Protein AF-A0A453NKQ7-F1 (afdb_monomer)

Radius of gyration: 21.87 Å; Cα contacts (8 Å, |Δi|>4): 26; chains: 1; bounding box: 57×22×68 Å

Organism: Aegilops tauschii subsp. strangulata (NCBI:txid200361)

Mean predicted aligned error: 13.07 Å

Sequence (95 aa):
METHNEPKKSQADAWELANKLNENAQHIHMILSGEADEDGGHHNAPAYAISPDAMETTRQKADELIKSLGGLVSYLNQFTDLIKENGIEDVVGVN

Secondary structure (DSSP, 8-state):
---SSHHHHHHHHHHHHHHHHHHHHHHHHHHHH--S----S-TTS-TT---HHHHHHHHHHHHHHHHHHHHHHHHHHHHHHHHHHH---------

Structure (mmCIF, N/CA/C/O backbone):
data_AF-A0A453NKQ7-F1
#
_entry.id   AF-A0A453NKQ7-F1
#
loop_
_atom_site.group_PDB
_atom_site.id
_atom_site.type_symbol
_atom_site.label_atom_id
_atom_site.label_alt_id
_atom_site.label_comp_id
_atom_site.label_asym_id
_atom_site.label_entity_id
_atom_site.label_seq_id
_atom_site.pdbx_PDB_ins_code
_atom_site.Cartn_x
_atom_site.Cartn_y
_atom_site.Cartn_z
_atom_site.occupancy
_atom_site.B_iso_or_equiv
_atom_site.auth_seq_id
_atom_site.auth_comp_id
_atom_site.auth_asym_id
_atom_site.auth_atom_id
_atom_site.pdbx_PDB_model_num
ATOM 1 N N . MET A 1 1 ? -13.348 -0.380 39.529 1.00 43.12 1 MET A N 1
ATOM 2 C CA . MET A 1 1 ? -12.333 0.463 38.861 1.00 43.12 1 MET A CA 1
ATOM 3 C C . MET A 1 1 ? -12.157 -0.079 37.453 1.00 43.12 1 MET A C 1
ATOM 5 O O . MET A 1 1 ? -12.385 -1.266 37.291 1.00 43.12 1 MET A O 1
ATOM 9 N N . GLU A 1 2 ? -11.751 0.780 36.511 1.00 47.44 2 GLU A N 1
ATOM 10 C CA . GLU A 1 2 ? -11.342 0.467 35.122 1.00 47.44 2 GLU A CA 1
ATOM 11 C C . GLU A 1 2 ? -12.430 0.513 34.030 1.00 47.44 2 GLU A C 1
ATOM 13 O O . GLU A 1 2 ? -12.845 -0.508 33.506 1.00 47.44 2 GLU A O 1
ATOM 18 N N . THR A 1 3 ? -12.835 1.721 33.617 1.00 43.91 3 THR A N 1
ATOM 19 C CA . THR A 1 3 ? -13.474 1.966 32.298 1.00 43.91 3 THR A CA 1
ATOM 20 C C . THR A 1 3 ? -12.928 3.217 31.585 1.00 43.91 3 THR A C 1
ATOM 22 O O . THR A 1 3 ? -13.490 3.685 30.604 1.00 43.91 3 THR A O 1
ATOM 25 N N . HIS A 1 4 ? -11.805 3.782 32.047 1.00 46.59 4 HIS A N 1
ATOM 26 C CA . HIS A 1 4 ? -11.267 5.053 31.526 1.00 46.59 4 HIS A CA 1
ATOM 27 C C . HIS A 1 4 ? -10.077 4.920 30.556 1.00 46.59 4 HIS A C 1
ATOM 29 O O . HIS A 1 4 ? -9.542 5.941 30.118 1.00 46.59 4 HIS A O 1
ATOM 35 N N . ASN A 1 5 ? -9.652 3.697 30.217 1.00 53.16 5 ASN A N 1
ATOM 36 C CA . ASN A 1 5 ? -8.436 3.463 29.425 1.00 53.16 5 ASN A CA 1
ATOM 37 C C . ASN A 1 5 ? -8.687 3.120 27.945 1.00 53.16 5 ASN A C 1
ATOM 39 O O . ASN A 1 5 ? -7.777 3.297 27.139 1.00 53.16 5 ASN A O 1
ATOM 43 N N . GLU A 1 6 ? -9.890 2.684 27.566 1.00 54.28 6 GLU A N 1
ATOM 44 C CA . GLU A 1 6 ? -10.219 2.314 26.175 1.00 54.28 6 GLU A CA 1
ATOM 45 C C . GLU A 1 6 ? -10.180 3.501 25.188 1.00 54.28 6 GLU A C 1
ATOM 47 O O . GLU A 1 6 ? -9.529 3.370 24.149 1.00 54.28 6 GLU A O 1
ATOM 52 N N . PRO A 1 7 ? -10.722 4.698 25.509 1.00 57.00 7 PRO A N 1
ATOM 53 C CA . PRO A 1 7 ? -10.732 5.820 24.560 1.00 57.00 7 PRO A CA 1
ATOM 54 C C . PRO A 1 7 ? -9.327 6.357 24.251 1.00 57.00 7 PRO A C 1
ATOM 56 O O . PRO A 1 7 ? -9.041 6.799 23.142 1.00 57.00 7 PRO A O 1
ATOM 59 N N . LYS A 1 8 ? -8.423 6.306 25.240 1.00 59.59 8 LYS A N 1
ATOM 60 C CA . LYS A 1 8 ? -7.036 6.780 25.102 1.00 59.59 8 LYS A CA 1
ATOM 61 C C . LYS A 1 8 ? -6.179 5.836 24.263 1.00 59.59 8 LYS A C 1
ATOM 63 O O . LYS A 1 8 ? -5.277 6.299 23.572 1.00 59.59 8 LYS A O 1
ATOM 68 N N . LYS A 1 9 ? -6.455 4.530 24.331 1.00 63.69 9 LYS A N 1
ATOM 69 C CA . LYS A 1 9 ? -5.773 3.519 23.519 1.00 63.69 9 LYS A CA 1
ATOM 70 C C . LYS A 1 9 ? -6.201 3.624 22.052 1.00 63.69 9 LYS A C 1
ATOM 72 O O . LYS A 1 9 ? -5.347 3.757 21.190 1.00 63.69 9 LYS A O 1
ATOM 77 N N . SER A 1 10 ? -7.507 3.730 21.810 1.00 70.31 10 SER A N 1
ATOM 78 C CA . SER A 1 10 ? -8.081 3.949 20.477 1.00 70.31 10 SER A CA 1
ATOM 79 C C . SER A 1 10 ? -7.535 5.205 19.776 1.00 70.31 10 SER A C 1
ATOM 81 O O . SER A 1 10 ? -7.176 5.169 18.599 1.00 70.31 10 SER A O 1
ATOM 83 N N . GLN A 1 11 ? -7.369 6.310 20.513 1.00 74.50 11 GLN A N 1
ATOM 84 C CA . GLN A 1 11 ? -6.755 7.528 19.977 1.00 74.50 11 GLN A CA 1
ATOM 85 C C . GLN A 1 11 ? -5.272 7.343 19.609 1.00 74.50 11 GLN A C 1
ATOM 87 O O . GLN A 1 11 ? -4.820 7.888 18.601 1.00 74.50 11 GLN A O 1
ATOM 92 N N . ALA A 1 12 ? -4.511 6.598 20.416 1.00 81.81 12 ALA A N 1
ATOM 93 C CA . ALA A 1 12 ? -3.109 6.300 20.132 1.00 81.81 12 ALA A CA 1
ATOM 94 C C . ALA A 1 12 ? -2.970 5.413 18.883 1.00 81.81 12 ALA A C 1
ATOM 96 O O . ALA A 1 12 ? -2.150 5.715 18.016 1.00 81.81 12 ALA A O 1
ATOM 97 N N . ASP A 1 13 ? -3.832 4.402 18.753 1.00 82.00 13 ASP A N 1
ATOM 98 C CA . ASP A 1 13 ? -3.878 3.498 17.601 1.00 82.00 13 ASP A CA 1
ATOM 99 C C . ASP A 1 13 ? -4.252 4.261 16.311 1.00 82.00 13 ASP A C 1
ATOM 101 O O . ASP A 1 13 ? -3.621 4.084 15.266 1.00 82.00 13 ASP A O 1
ATOM 105 N N . ALA A 1 14 ? -5.212 5.194 16.388 1.00 83.44 14 ALA A N 1
ATOM 106 C CA . ALA A 1 14 ? -5.578 6.070 15.270 1.00 83.44 14 ALA A CA 1
ATOM 107 C C . ALA A 1 14 ? -4.421 6.985 14.835 1.00 83.44 14 ALA A C 1
ATOM 109 O O . ALA A 1 14 ? -4.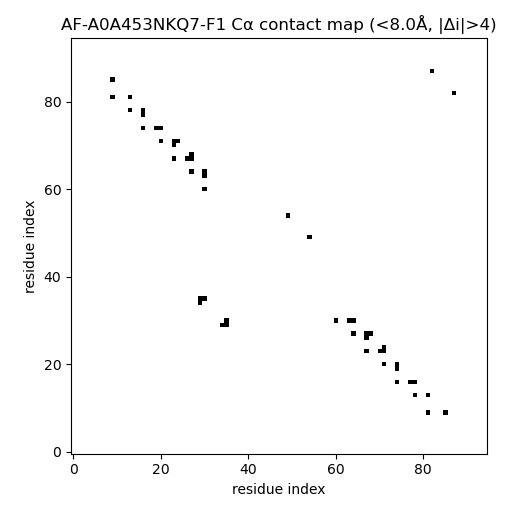190 7.180 13.639 1.00 83.44 14 ALA A O 1
ATOM 110 N N . TRP A 1 15 ? -3.690 7.550 15.800 1.00 84.94 15 TRP A N 1
ATOM 111 C CA . TRP A 1 15 ? -2.557 8.433 15.529 1.00 84.94 15 TRP A CA 1
ATOM 112 C C . TRP A 1 15 ? -1.379 7.678 14.899 1.00 84.94 15 TRP A C 1
ATOM 114 O O . TRP A 1 15 ? -0.794 8.147 13.923 1.00 84.94 15 TRP A O 1
ATOM 124 N N . GLU A 1 16 ? -1.069 6.480 15.398 1.00 89.62 16 GLU A N 1
ATOM 125 C CA . GLU A 1 16 ? -0.047 5.613 14.806 1.00 89.62 16 GLU A CA 1
ATOM 126 C C . GLU A 1 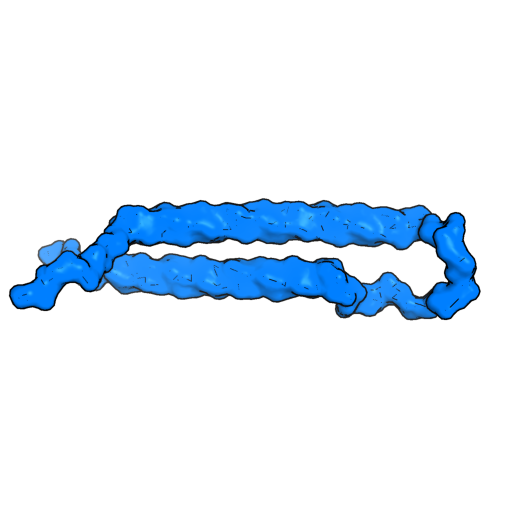16 ? -0.401 5.236 13.362 1.00 89.62 16 GLU A C 1
ATOM 128 O O . GLU A 1 16 ? 0.452 5.274 12.470 1.00 89.62 16 GLU A O 1
ATOM 133 N N . LEU A 1 17 ? -1.670 4.917 13.107 1.00 89.56 17 LEU A N 1
ATOM 134 C CA . LEU A 1 17 ? -2.126 4.546 11.776 1.00 89.56 17 LEU A CA 1
ATOM 135 C C . LEU A 1 17 ? -2.084 5.718 10.789 1.00 89.56 17 LEU A C 1
ATOM 137 O O . LEU A 1 17 ? -1.688 5.534 9.638 1.00 89.56 17 LEU A O 1
ATOM 141 N N . ALA A 1 18 ? -2.423 6.929 11.238 1.00 87.00 18 ALA A N 1
ATOM 142 C CA . ALA A 1 18 ? -2.286 8.140 10.434 1.00 87.00 18 ALA A CA 1
ATOM 143 C C . ALA A 1 18 ? -0.823 8.391 10.026 1.00 87.00 18 ALA A C 1
ATOM 145 O O . ALA A 1 18 ? -0.557 8.712 8.865 1.00 87.00 18 ALA A O 1
ATOM 146 N N . ASN A 1 19 ? 0.128 8.176 10.942 1.00 90.75 19 ASN A N 1
ATOM 147 C CA . ASN A 1 19 ? 1.555 8.286 10.634 1.00 90.75 19 ASN A CA 1
ATOM 148 C C . ASN A 1 19 ? 1.989 7.242 9.598 1.00 90.75 19 ASN A C 1
ATOM 150 O O . ASN A 1 19 ? 2.598 7.602 8.594 1.00 90.75 19 ASN A O 1
ATOM 154 N N . LYS A 1 20 ? 1.595 5.974 9.776 1.00 91.19 20 LYS A N 1
ATOM 155 C CA . LYS A 1 20 ? 1.884 4.884 8.826 1.00 91.19 20 LYS A CA 1
ATOM 156 C C . LYS A 1 20 ? 1.327 5.152 7.426 1.00 91.19 20 LYS A C 1
ATOM 158 O O . LYS A 1 20 ? 1.993 4.866 6.432 1.00 91.19 20 LYS A O 1
ATOM 163 N N . LEU A 1 21 ? 0.121 5.715 7.331 1.00 91.44 21 LEU A N 1
ATOM 164 C CA . LEU A 1 21 ? -0.483 6.124 6.059 1.00 91.44 21 LEU A CA 1
ATOM 165 C C . LEU A 1 21 ? 0.303 7.265 5.400 1.00 91.44 21 LEU A C 1
ATOM 167 O O . LEU A 1 21 ? 0.554 7.216 4.196 1.00 91.44 21 LEU A O 1
ATOM 171 N N . ASN A 1 22 ? 0.726 8.264 6.178 1.00 90.31 22 ASN A N 1
ATOM 172 C CA . ASN A 1 22 ? 1.530 9.376 5.675 1.00 90.31 22 ASN A CA 1
ATOM 173 C C . ASN A 1 22 ? 2.914 8.916 5.185 1.00 90.31 22 ASN A C 1
ATOM 175 O O . ASN A 1 22 ? 3.320 9.265 4.079 1.00 90.31 22 ASN A O 1
ATOM 179 N N . GLU A 1 23 ? 3.612 8.090 5.966 1.00 93.06 23 GLU A N 1
ATOM 180 C CA . GLU A 1 23 ? 4.897 7.492 5.582 1.00 93.06 23 GLU A CA 1
ATOM 181 C C . GLU A 1 23 ? 4.765 6.659 4.302 1.00 93.06 23 GLU A C 1
ATOM 183 O O . GLU A 1 23 ? 5.585 6.762 3.390 1.00 93.06 23 GLU A O 1
ATOM 188 N N . ASN A 1 24 ? 3.695 5.867 4.193 1.00 93.19 24 ASN A N 1
ATOM 189 C CA . ASN A 1 24 ? 3.427 5.074 3.001 1.00 93.19 24 ASN A CA 1
ATOM 190 C C . ASN A 1 24 ? 3.176 5.948 1.760 1.00 93.19 24 ASN A C 1
ATOM 192 O O . ASN A 1 24 ? 3.727 5.668 0.696 1.00 93.19 24 ASN A O 1
ATOM 196 N N . ALA A 1 25 ? 2.411 7.034 1.899 1.00 90.00 25 ALA A N 1
ATOM 197 C CA . ALA A 1 25 ? 2.169 7.981 0.814 1.00 90.00 25 ALA A CA 1
ATOM 198 C C . ALA A 1 25 ? 3.463 8.673 0.353 1.00 90.00 25 ALA A C 1
ATOM 200 O O . ALA A 1 25 ? 3.705 8.791 -0.849 1.00 90.00 25 ALA A O 1
ATOM 201 N N . GLN A 1 26 ? 4.322 9.077 1.295 1.00 90.31 26 GLN A N 1
ATOM 202 C CA . GLN A 1 26 ? 5.638 9.647 0.992 1.00 90.31 26 GLN A CA 1
ATOM 203 C C . GLN A 1 26 ? 6.538 8.639 0.268 1.00 90.31 26 GLN A C 1
ATOM 205 O O . GLN A 1 26 ? 7.191 8.992 -0.713 1.00 90.31 26 GLN A O 1
ATOM 210 N N . HIS A 1 27 ? 6.528 7.375 0.694 1.00 88.69 27 HIS A N 1
ATOM 211 C CA . HIS A 1 27 ? 7.299 6.316 0.050 1.00 88.69 27 HIS A CA 1
ATOM 212 C C . HIS A 1 27 ? 6.823 6.047 -1.388 1.00 88.69 27 HIS A C 1
ATOM 214 O O . HIS A 1 27 ? 7.642 5.982 -2.301 1.00 88.69 27 HIS A O 1
ATOM 220 N N . ILE A 1 28 ? 5.506 5.972 -1.622 1.00 89.69 28 ILE A N 1
ATOM 221 C CA . ILE A 1 28 ? 4.934 5.852 -2.975 1.00 89.69 28 ILE A CA 1
ATOM 222 C C . ILE A 1 28 ? 5.341 7.048 -3.840 1.00 89.69 28 ILE A C 1
ATOM 224 O O . ILE A 1 28 ? 5.762 6.860 -4.980 1.00 89.69 28 ILE A O 1
ATOM 228 N N . HIS A 1 29 ? 5.243 8.267 -3.304 1.00 87.69 29 HIS A N 1
ATOM 229 C CA . HIS A 1 29 ? 5.647 9.472 -4.021 1.00 87.69 29 HIS A CA 1
ATOM 230 C C . HIS A 1 29 ? 7.122 9.416 -4.431 1.00 87.69 29 HIS A C 1
ATOM 232 O O . HIS A 1 29 ? 7.428 9.700 -5.581 1.00 87.69 29 HIS A O 1
ATOM 238 N N . MET A 1 30 ? 8.015 8.998 -3.531 1.00 88.25 30 MET A N 1
ATOM 239 C CA . MET A 1 30 ? 9.448 8.858 -3.810 1.00 88.25 30 MET A CA 1
ATOM 240 C C . MET A 1 30 ? 9.739 7.828 -4.914 1.00 88.25 30 MET A C 1
ATOM 242 O O . MET A 1 30 ? 10.549 8.085 -5.801 1.00 88.25 30 MET A O 1
ATOM 246 N N . ILE A 1 31 ? 9.055 6.677 -4.900 1.00 84.44 31 ILE A N 1
ATOM 247 C CA . ILE A 1 31 ? 9.210 5.655 -5.950 1.00 84.44 31 ILE A CA 1
ATOM 248 C C . ILE A 1 31 ? 8.761 6.209 -7.314 1.00 84.44 31 ILE A C 1
ATOM 250 O O . ILE A 1 31 ? 9.415 5.965 -8.329 1.00 84.44 31 ILE A O 1
ATOM 254 N N . LEU A 1 32 ? 7.656 6.965 -7.340 1.00 81.50 32 LEU A N 1
ATOM 255 C CA . LEU A 1 32 ? 7.068 7.522 -8.562 1.00 81.50 32 LEU A CA 1
ATOM 256 C C . LEU A 1 32 ? 7.801 8.759 -9.097 1.00 81.50 32 LEU A C 1
ATOM 258 O O . LEU A 1 32 ? 7.851 8.936 -10.313 1.00 81.50 32 LEU A O 1
ATOM 262 N N . SER A 1 33 ? 8.349 9.616 -8.229 1.00 80.06 33 SER A N 1
ATOM 263 C CA . SER A 1 33 ? 9.066 10.831 -8.641 1.00 80.06 33 SER A CA 1
ATOM 264 C C . SER A 1 33 ? 10.413 10.519 -9.286 1.00 80.06 33 SER A C 1
ATOM 266 O O . SER A 1 33 ? 10.972 11.364 -9.978 1.00 80.06 33 SER A O 1
ATOM 268 N N . GLY A 1 34 ? 10.928 9.300 -9.103 1.00 66.81 34 GLY A N 1
ATOM 269 C CA . GLY A 1 34 ? 12.194 8.881 -9.692 1.00 66.81 34 GLY A CA 1
ATOM 270 C C . GLY A 1 34 ? 13.413 9.612 -9.120 1.00 66.81 34 GLY A C 1
ATOM 271 O O . GLY A 1 34 ? 14.505 9.382 -9.620 1.00 66.81 34 GLY A O 1
ATOM 272 N N . GLU A 1 35 ? 13.250 10.423 -8.067 1.00 55.72 35 GLU A N 1
ATOM 273 C CA . GLU A 1 35 ? 14.286 11.263 -7.432 1.00 55.72 35 GLU A CA 1
ATOM 274 C C . GLU A 1 35 ? 15.264 10.484 -6.530 1.00 55.72 35 GLU A C 1
ATOM 276 O O . GLU A 1 35 ? 15.921 11.051 -5.660 1.00 55.72 35 GLU A O 1
ATOM 281 N N . ALA A 1 36 ? 15.407 9.178 -6.742 1.00 52.19 36 ALA A N 1
ATOM 282 C CA . ALA A 1 36 ? 16.652 8.514 -6.390 1.00 52.19 36 ALA A CA 1
ATOM 283 C C . ALA A 1 36 ? 17.588 8.716 -7.586 1.00 52.19 36 ALA A C 1
ATOM 285 O O . ALA A 1 36 ? 17.451 8.015 -8.588 1.00 52.19 36 ALA A O 1
ATOM 286 N N . ASP A 1 37 ? 18.444 9.735 -7.480 1.00 50.44 37 ASP A N 1
ATOM 287 C CA . ASP A 1 37 ? 19.532 10.125 -8.387 1.00 50.44 37 ASP A CA 1
ATOM 288 C C . ASP A 1 37 ? 20.438 8.947 -8.808 1.00 50.44 37 ASP A C 1
ATOM 290 O O . ASP A 1 37 ? 21.598 8.846 -8.419 1.00 50.44 37 ASP A O 1
ATOM 294 N N . GLU A 1 38 ? 19.932 8.063 -9.657 1.00 53.38 38 GLU A N 1
ATOM 295 C CA . GLU A 1 38 ? 20.715 7.078 -10.397 1.00 53.38 38 GLU A CA 1
ATOM 296 C C . GLU A 1 38 ? 20.243 7.077 -11.851 1.00 53.38 38 GLU A C 1
ATOM 298 O O . GLU A 1 38 ? 19.550 6.183 -12.322 1.00 53.38 38 GLU A O 1
ATOM 303 N N . ASP A 1 39 ? 20.581 8.155 -12.556 1.00 48.03 39 ASP A N 1
ATOM 304 C CA . ASP A 1 39 ? 21.408 8.014 -13.755 1.00 48.03 39 ASP A CA 1
ATOM 305 C C . ASP A 1 39 ? 22.092 9.354 -14.042 1.00 48.03 39 ASP A C 1
ATOM 307 O O . ASP A 1 39 ? 21.598 10.244 -14.747 1.00 48.03 39 ASP A O 1
ATOM 311 N N . GLY A 1 40 ? 23.259 9.510 -13.421 1.00 50.44 40 GLY A N 1
ATOM 312 C CA . GLY A 1 40 ? 24.238 10.495 -13.827 1.00 50.44 40 GLY A CA 1
ATOM 313 C C . GLY A 1 40 ? 24.728 10.180 -15.237 1.00 50.44 40 GLY A C 1
ATOM 314 O O . GLY A 1 40 ? 25.748 9.529 -15.410 1.00 50.44 40 GLY A O 1
ATOM 315 N N . GLY A 1 41 ? 24.043 10.742 -16.230 1.00 49.25 41 GLY A N 1
ATOM 316 C CA . GLY A 1 41 ? 24.572 10.934 -17.574 1.00 49.25 41 GLY A CA 1
ATOM 317 C C . GLY A 1 41 ? 24.141 9.888 -18.594 1.00 49.25 41 GLY A C 1
ATOM 318 O O . GLY A 1 41 ? 24.825 8.902 -18.796 1.00 49.25 41 GLY A O 1
ATOM 319 N N . HIS A 1 42 ? 23.103 10.208 -19.366 1.00 48.66 42 HIS A N 1
ATOM 320 C CA . HIS A 1 42 ? 23.167 10.370 -20.828 1.00 48.66 42 HIS A CA 1
ATOM 321 C C . HIS A 1 42 ? 21.746 10.513 -21.401 1.00 48.66 42 HIS A C 1
ATOM 323 O O . HIS A 1 42 ? 21.267 9.699 -22.188 1.00 48.66 42 HIS A O 1
ATOM 329 N N . HIS A 1 43 ? 21.082 11.632 -21.096 1.00 48.00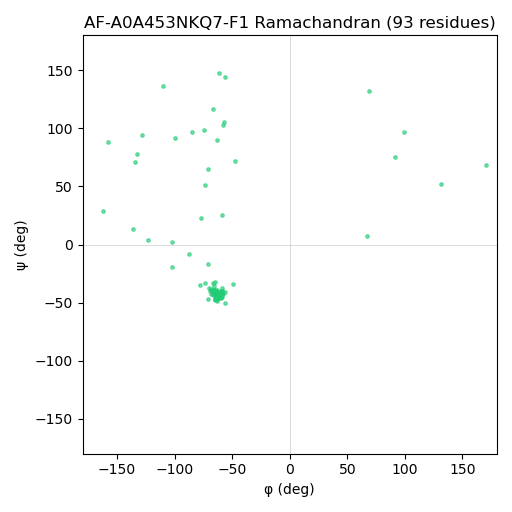 43 HIS A N 1
ATOM 330 C CA . HIS A 1 43 ? 19.916 12.093 -21.857 1.00 48.00 43 HIS A CA 1
ATOM 331 C C . HIS A 1 43 ? 20.351 12.601 -23.241 1.00 48.00 43 HIS A C 1
ATOM 333 O O . HIS A 1 43 ? 20.292 13.795 -23.488 1.00 48.00 43 HIS A O 1
ATOM 339 N N . ASN A 1 44 ? 20.877 11.728 -24.108 1.00 50.31 44 ASN A N 1
ATOM 340 C CA . ASN A 1 44 ? 21.140 11.994 -25.534 1.00 50.31 44 ASN A CA 1
ATOM 341 C C . ASN A 1 44 ? 21.332 10.694 -26.353 1.00 50.31 44 ASN A C 1
ATOM 343 O O . ASN A 1 44 ? 22.049 10.696 -27.351 1.00 50.31 44 ASN A O 1
ATOM 347 N N . ALA A 1 45 ? 20.721 9.571 -25.962 1.00 50.09 45 ALA A N 1
ATOM 348 C CA . ALA A 1 45 ? 20.662 8.380 -26.814 1.00 50.09 45 ALA A CA 1
ATOM 349 C C . ALA A 1 45 ? 19.220 8.158 -27.310 1.00 50.09 45 ALA A C 1
ATOM 351 O O . ALA A 1 45 ? 18.276 8.322 -26.536 1.00 50.09 45 ALA A O 1
ATOM 352 N N . PRO A 1 46 ? 19.021 7.829 -28.601 1.00 48.97 46 PRO A N 1
ATOM 353 C CA . PRO A 1 46 ? 17.694 7.644 -29.175 1.00 48.97 46 PRO A CA 1
ATOM 354 C C . PRO A 1 46 ? 16.956 6.494 -28.475 1.00 48.97 46 PRO A C 1
ATOM 356 O O . PRO A 1 46 ? 17.575 5.519 -28.057 1.00 48.97 46 PRO A O 1
ATOM 359 N N . ALA A 1 47 ? 15.630 6.624 -28.388 1.00 53.66 47 ALA A N 1
ATOM 360 C CA . ALA A 1 47 ? 14.661 5.865 -27.583 1.00 53.66 47 ALA A CA 1
ATOM 361 C C . ALA A 1 47 ? 14.571 4.327 -27.789 1.00 53.66 47 ALA A C 1
ATOM 363 O O . ALA A 1 47 ? 13.520 3.743 -27.546 1.00 53.66 47 ALA A O 1
ATOM 364 N N . TYR A 1 48 ? 15.629 3.651 -28.244 1.00 50.38 48 TYR A N 1
ATOM 365 C CA . TYR A 1 48 ? 15.603 2.236 -28.635 1.00 50.38 48 TYR A CA 1
ATOM 366 C C . TYR A 1 48 ? 16.594 1.320 -27.908 1.00 50.38 48 TYR A C 1
ATOM 368 O O . TYR A 1 48 ? 16.632 0.130 -28.209 1.00 50.38 48 TYR A O 1
ATOM 376 N N . ALA A 1 49 ? 17.353 1.808 -26.929 1.00 51.59 49 ALA A N 1
ATOM 377 C CA . ALA A 1 49 ? 18.210 0.947 -26.114 1.00 51.59 49 ALA A CA 1
ATOM 378 C C . ALA A 1 49 ? 18.028 1.265 -24.630 1.00 51.59 49 ALA A C 1
ATOM 380 O O . ALA A 1 49 ? 18.847 1.948 -24.023 1.00 51.59 49 ALA A O 1
ATOM 381 N N . ILE A 1 50 ? 16.935 0.773 -24.040 1.00 59.91 50 ILE A N 1
ATOM 382 C CA . ILE A 1 50 ? 16.868 0.662 -22.582 1.00 59.91 50 ILE A CA 1
ATOM 383 C C . ILE A 1 50 ? 17.905 -0.400 -22.203 1.00 59.91 50 ILE A C 1
ATOM 385 O O . ILE A 1 50 ? 17.806 -1.546 -22.646 1.00 59.91 50 ILE A O 1
ATOM 389 N N . SER A 1 51 ? 18.936 -0.004 -21.454 1.00 69.88 51 SER A N 1
ATOM 390 C CA . SER A 1 51 ? 19.936 -0.936 -20.927 1.00 69.88 51 SER A CA 1
ATOM 391 C C . SER A 1 51 ? 19.235 -2.029 -20.100 1.00 69.88 51 SER A C 1
ATOM 393 O O . SER A 1 51 ? 18.266 -1.713 -19.403 1.00 69.88 51 SER A O 1
ATOM 395 N N . PRO A 1 52 ? 19.698 -3.294 -20.123 1.00 69.44 52 PRO A N 1
ATOM 396 C CA . PRO A 1 52 ? 19.198 -4.338 -19.223 1.00 69.44 52 PRO A CA 1
ATOM 397 C C . PRO A 1 52 ? 19.169 -3.895 -17.754 1.00 69.44 52 PRO A C 1
ATOM 399 O O . PRO A 1 52 ? 18.239 -4.235 -17.032 1.00 69.44 52 PRO A O 1
ATOM 402 N N . ASP A 1 53 ? 20.138 -3.066 -17.367 1.00 71.50 53 ASP A N 1
ATOM 403 C CA . ASP A 1 53 ? 20.258 -2.448 -16.047 1.00 71.50 53 ASP A CA 1
ATOM 404 C C . ASP A 1 53 ? 19.078 -1.504 -15.744 1.00 71.50 53 ASP A C 1
ATOM 406 O O . ASP A 1 53 ? 18.366 -1.674 -14.761 1.00 71.50 53 ASP A O 1
ATOM 410 N N . ALA A 1 54 ? 18.733 -0.611 -16.678 1.00 72.56 54 ALA A N 1
ATOM 411 C CA . ALA A 1 54 ? 17.573 0.273 -16.545 1.00 72.56 54 ALA A CA 1
ATOM 412 C C . ALA A 1 54 ? 16.233 -0.494 -16.519 1.00 72.56 54 ALA A C 1
ATOM 414 O O . ALA A 1 54 ? 15.281 -0.074 -15.851 1.00 72.56 54 ALA A O 1
ATOM 415 N N . MET A 1 55 ? 16.136 -1.633 -17.220 1.00 74.94 55 MET A N 1
ATOM 416 C CA . MET A 1 55 ? 14.969 -2.522 -17.121 1.00 74.94 55 MET A CA 1
ATOM 417 C C . MET A 1 55 ? 14.880 -3.202 -15.751 1.00 74.94 55 MET A C 1
ATOM 419 O O . MET A 1 55 ? 13.779 -3.342 -15.215 1.00 74.94 55 MET A O 1
ATOM 423 N N . GLU A 1 56 ? 16.012 -3.614 -15.181 1.00 80.00 56 GLU A N 1
ATOM 424 C CA . GLU A 1 56 ? 16.084 -4.194 -13.842 1.00 80.00 56 GLU A CA 1
ATOM 425 C C . GLU A 1 56 ? 15.699 -3.169 -12.769 1.00 80.00 56 GLU A C 1
ATOM 427 O O . GLU A 1 56 ? 14.804 -3.448 -11.970 1.00 80.00 56 GLU A O 1
ATOM 432 N N . THR A 1 57 ? 16.244 -1.950 -12.820 1.00 79.69 57 THR A N 1
ATOM 433 C CA . THR A 1 57 ? 15.860 -0.848 -11.922 1.00 79.69 57 THR A CA 1
ATOM 434 C C . THR A 1 57 ? 14.369 -0.526 -12.027 1.00 79.69 57 THR A C 1
ATOM 436 O O . THR A 1 57 ? 13.687 -0.348 -11.018 1.00 79.69 57 THR A O 1
ATOM 439 N N . THR A 1 58 ? 13.818 -0.496 -13.245 1.00 81.38 58 THR A N 1
ATOM 440 C CA . THR A 1 58 ? 12.377 -0.278 -13.462 1.00 81.38 58 THR A CA 1
ATOM 441 C C . THR A 1 58 ? 11.543 -1.389 -12.822 1.00 81.38 58 THR A C 1
ATOM 443 O O . THR A 1 58 ? 10.518 -1.117 -12.196 1.00 81.38 58 THR A O 1
ATOM 446 N N . ARG A 1 59 ? 11.983 -2.646 -12.944 1.00 85.19 59 ARG A N 1
ATOM 447 C CA . ARG A 1 59 ? 11.306 -3.795 -12.335 1.00 85.19 59 ARG A CA 1
ATOM 448 C C . ARG A 1 59 ? 11.367 -3.747 -10.808 1.00 85.19 59 ARG A C 1
ATOM 450 O O . ARG A 1 59 ? 10.347 -3.978 -10.169 1.00 85.19 59 ARG A O 1
ATOM 457 N N . GLN A 1 60 ? 12.515 -3.390 -10.237 1.00 87.56 60 GLN A N 1
ATOM 458 C CA . GLN A 1 60 ? 12.673 -3.220 -8.791 1.00 87.56 60 GLN A CA 1
ATOM 459 C C . GLN A 1 60 ? 11.755 -2.111 -8.253 1.00 87.56 60 GLN A C 1
ATOM 461 O O . GLN A 1 60 ? 11.014 -2.349 -7.301 1.00 87.56 60 GLN A O 1
ATOM 466 N N . LYS A 1 61 ? 11.699 -0.949 -8.920 1.00 84.81 61 LYS A N 1
ATOM 467 C CA . LYS A 1 61 ? 10.768 0.142 -8.571 1.00 84.81 61 LYS A CA 1
ATOM 468 C C . LYS A 1 61 ? 9.303 -0.298 -8.654 1.00 84.81 61 LYS A C 1
ATOM 470 O O . LYS A 1 61 ? 8.504 0.049 -7.787 1.00 84.81 61 LYS A O 1
ATOM 475 N N . ALA A 1 62 ? 8.938 -1.090 -9.665 1.00 85.88 62 ALA A N 1
ATOM 476 C CA . ALA A 1 62 ? 7.590 -1.644 -9.778 1.00 85.88 62 ALA A CA 1
ATOM 477 C C . ALA A 1 62 ? 7.262 -2.610 -8.623 1.00 85.88 62 ALA A C 1
ATOM 479 O O . ALA A 1 62 ? 6.177 -2.525 -8.046 1.00 85.88 62 ALA A O 1
ATOM 480 N N . ASP A 1 63 ? 8.199 -3.482 -8.244 1.00 91.81 63 ASP A N 1
ATOM 481 C CA . ASP A 1 63 ? 8.029 -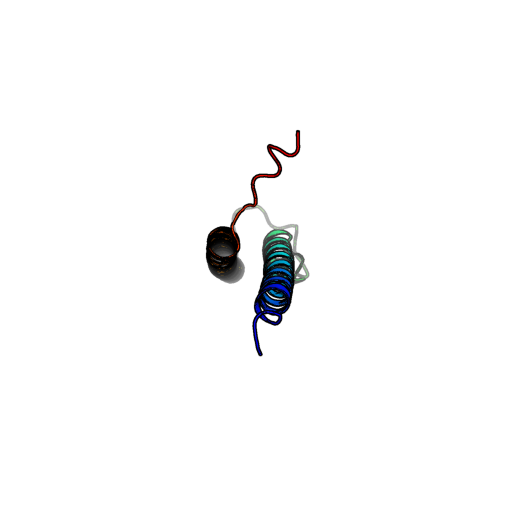4.406 -7.118 1.00 91.81 63 ASP A CA 1
ATOM 482 C C . ASP A 1 63 ? 7.901 -3.657 -5.778 1.00 91.81 63 ASP A C 1
ATOM 484 O O . ASP A 1 63 ? 7.078 -4.022 -4.932 1.00 91.81 63 ASP A O 1
ATOM 488 N N . GLU A 1 64 ? 8.674 -2.588 -5.575 1.00 91.19 64 GLU A N 1
ATOM 489 C CA . GLU A 1 64 ? 8.566 -1.716 -4.398 1.00 91.19 64 GLU A CA 1
ATOM 490 C C . GLU A 1 64 ? 7.245 -0.948 -4.361 1.00 91.19 64 GLU A C 1
ATOM 492 O O . GLU A 1 64 ? 6.607 -0.876 -3.308 1.00 91.19 64 GLU A O 1
ATOM 497 N N . LEU A 1 65 ? 6.775 -0.449 -5.506 1.00 90.69 65 LEU A N 1
ATOM 498 C CA . LEU A 1 65 ? 5.473 0.205 -5.607 1.00 90.69 65 LEU A CA 1
ATOM 499 C C . LEU A 1 65 ? 4.341 -0.759 -5.233 1.00 90.69 65 LEU A C 1
ATOM 501 O O . LEU A 1 65 ? 3.461 -0.402 -4.451 1.00 90.69 65 LEU A O 1
ATOM 505 N N . ILE A 1 66 ? 4.382 -1.998 -5.735 1.00 92.88 66 ILE A N 1
ATOM 506 C CA . ILE A 1 66 ? 3.396 -3.037 -5.405 1.00 92.88 66 ILE A CA 1
ATOM 507 C C . ILE A 1 66 ? 3.394 -3.326 -3.898 1.00 92.88 66 ILE A C 1
ATOM 509 O O . ILE A 1 66 ? 2.324 -3.408 -3.291 1.00 92.88 66 ILE A O 1
ATOM 513 N N . LYS A 1 67 ? 4.572 -3.442 -3.269 1.00 93.69 67 LYS A N 1
ATOM 514 C CA . LYS A 1 67 ? 4.684 -3.643 -1.814 1.00 93.69 67 LYS A CA 1
ATOM 515 C C . LYS A 1 67 ? 4.100 -2.466 -1.036 1.00 93.69 67 LYS A C 1
ATOM 517 O O . LYS A 1 67 ? 3.318 -2.683 -0.109 1.00 93.69 67 LYS A O 1
ATOM 522 N N . SER A 1 68 ? 4.435 -1.237 -1.424 1.00 91.25 68 SER A N 1
ATOM 523 C CA . SER A 1 68 ? 3.935 -0.025 -0.773 1.00 91.25 68 SER A CA 1
ATOM 524 C C . SER A 1 68 ? 2.416 0.101 -0.898 1.00 91.25 68 SER A C 1
ATOM 526 O O . SER A 1 68 ? 1.750 0.354 0.104 1.00 91.25 68 SER A O 1
ATOM 528 N N . LEU A 1 69 ? 1.841 -0.194 -2.068 1.00 91.81 69 LEU A N 1
ATOM 529 C CA . LEU A 1 69 ? 0.388 -0.255 -2.257 1.00 91.81 69 LEU A CA 1
ATOM 530 C C . LEU A 1 69 ? -0.264 -1.363 -1.415 1.00 91.81 69 LEU A C 1
ATOM 532 O O . LEU A 1 69 ? -1.325 -1.149 -0.833 1.00 91.81 69 LEU A O 1
ATOM 536 N N . GLY A 1 70 ? 0.375 -2.529 -1.289 1.00 93.25 70 GLY A N 1
ATOM 537 C CA . GLY A 1 70 ? -0.091 -3.588 -0.388 1.00 93.25 70 GLY A CA 1
ATOM 538 C C . GLY A 1 70 ? -0.123 -3.141 1.080 1.00 93.25 70 GLY A C 1
ATOM 539 O O . GLY A 1 70 ? -1.095 -3.408 1.790 1.00 93.25 70 GLY A O 1
ATOM 540 N N . GLY A 1 71 ? 0.900 -2.402 1.519 1.00 93.31 71 GLY A N 1
ATOM 541 C CA . GLY A 1 71 ? 0.944 -1.771 2.840 1.00 93.31 71 GLY A CA 1
ATOM 542 C C . GLY A 1 71 ? -0.192 -0.767 3.050 1.00 93.31 71 GLY A C 1
ATOM 543 O O . GLY A 1 71 ? -0.875 -0.832 4.071 1.00 93.31 71 GLY A O 1
ATOM 544 N N . LEU A 1 72 ? -0.458 0.088 2.056 1.00 91.56 72 LEU A N 1
ATOM 545 C CA . LEU A 1 72 ? -1.564 1.051 2.084 1.00 91.56 72 LEU A CA 1
ATOM 546 C C . LEU A 1 72 ? -2.911 0.364 2.314 1.00 91.56 72 LEU A C 1
ATOM 548 O O . LEU A 1 72 ? -3.663 0.752 3.204 1.00 91.56 72 LEU A O 1
ATOM 552 N N . VAL A 1 73 ? -3.203 -0.678 1.531 1.00 92.94 73 VAL A N 1
ATOM 553 C CA . VAL A 1 73 ? -4.453 -1.444 1.652 1.00 92.94 73 VAL A CA 1
ATOM 554 C C . VAL A 1 73 ? -4.588 -2.046 3.052 1.00 92.94 73 VAL A C 1
ATOM 556 O O . VAL A 1 73 ? -5.661 -1.979 3.647 1.00 92.94 73 VAL A O 1
ATOM 559 N N . SER A 1 74 ? -3.502 -2.584 3.613 1.00 93.25 74 SER A N 1
ATOM 560 C CA . SER A 1 74 ? -3.497 -3.121 4.980 1.00 93.25 74 SER A CA 1
ATOM 561 C C . SER A 1 74 ? -3.821 -2.048 6.025 1.00 93.25 74 SER A C 1
ATOM 563 O O . SER A 1 74 ? -4.666 -2.271 6.893 1.00 93.25 74 SER A O 1
ATOM 565 N N . TYR A 1 75 ? -3.214 -0.862 5.92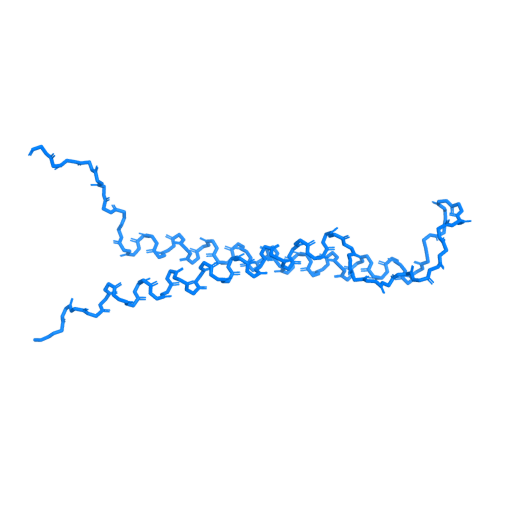0 1.00 90.62 75 TYR A N 1
ATOM 566 C CA . TYR A 1 75 ? -3.483 0.249 6.835 1.00 90.62 75 TYR A CA 1
ATOM 567 C C . TYR A 1 75 ? -4.914 0.784 6.707 1.00 90.62 75 TYR A C 1
ATOM 569 O O . TYR A 1 75 ? -5.555 1.062 7.717 1.00 90.62 75 TYR A O 1
ATOM 577 N N . LEU A 1 76 ? -5.463 0.865 5.493 1.00 89.00 76 LEU A N 1
ATOM 578 C CA . LEU A 1 76 ? -6.858 1.265 5.280 1.00 89.00 76 LEU A CA 1
ATOM 579 C C . LEU A 1 76 ? -7.854 0.247 5.855 1.00 89.00 76 LEU A C 1
ATOM 581 O O . LEU A 1 76 ? -8.890 0.637 6.400 1.00 89.00 76 LEU A O 1
ATOM 585 N N . ASN A 1 77 ? -7.533 -1.046 5.788 1.00 90.38 77 ASN A N 1
ATOM 586 C CA . ASN A 1 77 ? -8.336 -2.082 6.437 1.00 90.38 77 ASN A CA 1
ATOM 587 C C . ASN A 1 77 ? -8.303 -1.928 7.964 1.00 90.38 77 ASN A C 1
ATOM 589 O O . ASN A 1 77 ? -9.362 -1.884 8.583 1.00 90.38 77 ASN A O 1
ATOM 593 N N . GLN A 1 78 ? -7.118 -1.734 8.555 1.00 88.50 78 GLN A N 1
ATOM 594 C CA . GLN A 1 78 ? -6.975 -1.478 9.997 1.00 88.50 78 GLN A CA 1
ATOM 595 C C . GLN A 1 78 ? -7.736 -0.220 10.434 1.00 88.50 78 GLN A C 1
ATOM 597 O O . GLN A 1 78 ? -8.353 -0.209 11.493 1.00 88.50 78 GLN A O 1
ATOM 602 N N . PHE A 1 79 ? -7.751 0.823 9.601 1.00 86.25 79 PHE A N 1
ATOM 603 C CA . PHE A 1 79 ? -8.486 2.05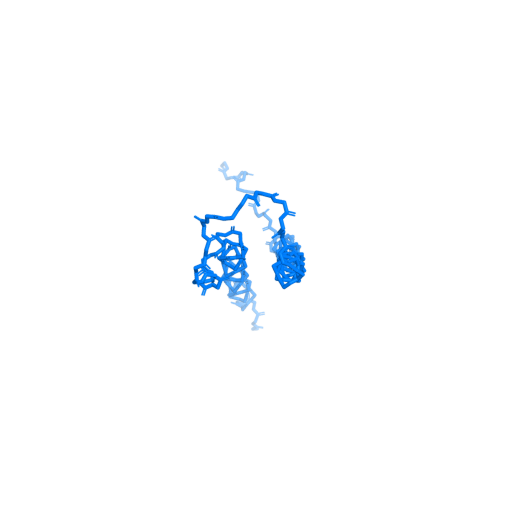6 9.885 1.00 86.25 79 PHE A CA 1
ATOM 604 C C . PHE A 1 79 ? -9.993 1.813 9.875 1.00 86.25 79 PHE A C 1
ATOM 606 O O . PHE A 1 79 ? -10.719 2.281 10.748 1.00 86.25 79 PHE A O 1
ATOM 613 N N . THR A 1 80 ? -10.458 1.041 8.896 1.00 85.25 80 THR A N 1
ATOM 614 C CA . THR A 1 80 ? -11.864 0.655 8.780 1.00 85.25 80 THR A CA 1
ATOM 615 C C . THR A 1 80 ? -12.310 -0.169 9.985 1.00 85.25 80 THR A C 1
ATOM 617 O O . THR A 1 80 ? -13.406 0.047 10.500 1.00 85.25 80 THR A O 1
ATOM 620 N N . ASP A 1 81 ? -11.475 -1.094 10.451 1.00 86.19 81 ASP A N 1
ATOM 621 C CA . ASP A 1 81 ? -11.778 -1.914 11.622 1.00 86.19 81 ASP A CA 1
ATOM 622 C C . ASP A 1 81 ? -11.760 -1.078 12.908 1.00 86.19 81 ASP A C 1
ATOM 624 O O . ASP A 1 81 ? -12.701 -1.165 13.693 1.00 86.19 81 ASP A O 1
ATOM 628 N N . LEU A 1 82 ? -10.807 -0.150 13.046 1.00 83.88 82 LEU A N 1
ATOM 629 C CA . LEU A 1 82 ? -10.775 0.814 14.147 1.00 83.88 82 LEU A CA 1
ATOM 630 C C . LEU A 1 82 ? -12.045 1.687 14.195 1.00 83.88 82 LEU A C 1
ATOM 632 O O . LEU A 1 82 ? -12.584 1.937 15.272 1.00 83.88 82 LEU A O 1
ATOM 636 N N . ILE A 1 83 ? -12.569 2.132 13.048 1.00 80.44 83 ILE A N 1
ATOM 637 C CA . ILE A 1 83 ? -13.846 2.867 12.993 1.00 80.44 83 ILE A CA 1
ATOM 638 C C . ILE A 1 83 ? -15.020 1.986 13.446 1.00 80.44 83 ILE A C 1
ATOM 640 O O . ILE A 1 83 ? -15.885 2.449 14.191 1.00 80.44 83 ILE A O 1
ATOM 644 N N . LYS A 1 84 ? -15.074 0.723 13.003 1.00 80.62 84 LYS A N 1
ATOM 645 C CA . LYS A 1 84 ? -16.147 -0.209 13.392 1.00 80.62 84 LYS A CA 1
ATOM 646 C C . LYS A 1 84 ? -16.124 -0.514 14.888 1.00 80.62 84 LYS A C 1
ATOM 648 O O . LYS A 1 84 ? -17.189 -0.609 15.488 1.00 80.62 84 LYS A O 1
ATOM 653 N N . GLU A 1 85 ? -14.938 -0.678 15.469 1.00 77.75 85 GLU A N 1
ATOM 654 C CA . GLU A 1 85 ? -14.759 -1.008 16.886 1.00 77.75 85 GLU A CA 1
ATOM 655 C C . GLU A 1 85 ? -15.138 0.149 17.812 1.00 77.75 85 GLU A C 1
ATOM 657 O O . GLU A 1 85 ? -15.733 -0.079 18.862 1.00 77.75 85 GLU A O 1
ATOM 662 N N . ASN A 1 86 ? -14.840 1.388 17.416 1.00 70.31 86 ASN A N 1
ATOM 663 C CA . ASN A 1 86 ? -15.125 2.560 18.246 1.00 70.31 86 ASN A CA 1
ATOM 664 C C . ASN A 1 86 ? -16.534 3.130 18.054 1.00 70.31 86 ASN A C 1
ATOM 666 O O . ASN A 1 86 ? -16.935 4.011 18.810 1.00 70.31 86 ASN A O 1
ATOM 670 N N . GLY A 1 87 ? -17.278 2.625 17.066 1.00 58.34 87 GLY A N 1
ATOM 671 C CA . GLY A 1 87 ? -18.546 3.197 16.641 1.00 58.34 87 GLY A CA 1
ATOM 672 C C . GLY A 1 87 ? -18.342 4.553 15.962 1.00 58.34 87 GLY A C 1
ATOM 673 O O . GLY A 1 87 ? -17.672 5.449 16.466 1.00 58.34 87 GLY A O 1
ATOM 674 N N . ILE A 1 88 ? -18.968 4.746 14.805 1.00 58.22 88 ILE A N 1
ATOM 675 C CA . ILE A 1 88 ? -19.291 6.106 14.380 1.00 58.22 88 ILE A CA 1
ATOM 676 C C . ILE A 1 88 ? -20.463 6.488 15.278 1.00 58.22 88 ILE A C 1
ATOM 678 O O . ILE A 1 88 ? -21.580 6.034 15.030 1.00 58.22 88 ILE A O 1
ATOM 682 N N . GLU A 1 89 ? -20.222 7.223 16.366 1.00 55.47 89 GLU A N 1
ATOM 683 C CA . GLU A 1 89 ? -21.325 7.919 17.027 1.00 55.47 89 GLU A CA 1
ATOM 684 C C . GLU A 1 89 ? -21.950 8.817 15.960 1.00 55.47 89 GLU A C 1
ATOM 686 O O . GLU A 1 89 ? -21.353 9.794 15.507 1.00 55.47 89 GLU A O 1
ATOM 691 N N . ASP A 1 90 ? -23.119 8.405 15.482 1.00 48.53 90 ASP A N 1
ATOM 692 C CA . ASP A 1 90 ? -23.957 9.199 14.609 1.00 48.53 90 ASP A CA 1
ATOM 693 C C . ASP A 1 90 ? -24.252 10.493 15.373 1.00 48.53 90 ASP A C 1
ATOM 695 O O . ASP A 1 90 ? -25.046 10.511 16.315 1.00 48.53 90 ASP A O 1
ATOM 699 N N . VAL A 1 91 ? -23.568 11.586 15.021 1.00 51.09 91 VAL A N 1
ATOM 700 C CA . VAL A 1 91 ? -23.862 12.938 15.523 1.00 51.09 91 VAL A CA 1
ATOM 701 C C . VAL A 1 91 ? -25.149 13.429 14.846 1.00 51.09 91 VAL A C 1
ATOM 703 O O . VAL A 1 91 ? -25.212 14.501 14.249 1.00 51.09 91 VAL A O 1
ATOM 706 N N . VAL A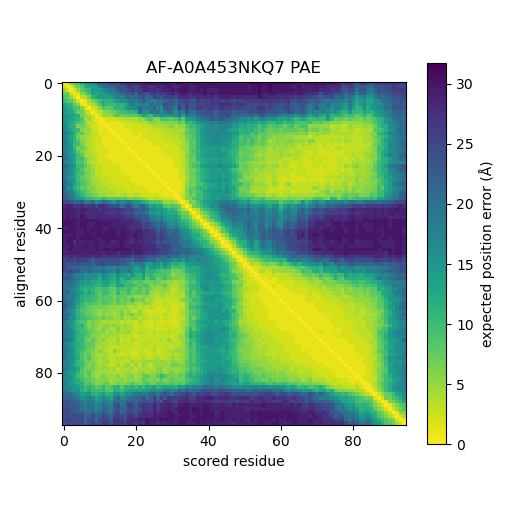 1 92 ? -26.197 12.610 14.889 1.00 48.50 92 VAL A N 1
ATOM 707 C CA . VAL A 1 92 ? -27.533 12.912 14.398 1.00 48.50 92 VAL A CA 1
ATOM 708 C C . VAL A 1 92 ? -28.492 12.599 15.535 1.00 48.50 92 VAL A C 1
ATOM 710 O O . VAL A 1 92 ? -28.944 11.475 15.720 1.00 48.50 92 VAL A O 1
ATOM 713 N N . GLY A 1 93 ? -28.812 13.638 16.306 1.00 47.91 93 GLY A N 1
ATOM 714 C CA . GLY A 1 93 ? -29.957 13.608 17.212 1.00 47.91 93 GLY A CA 1
ATOM 715 C C . GLY A 1 93 ? -29.687 14.061 18.639 1.00 47.91 93 G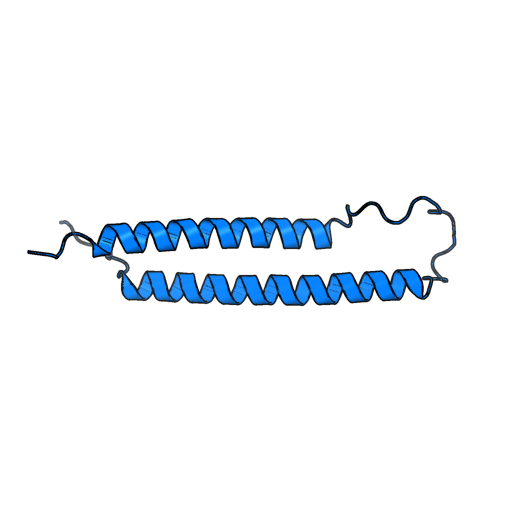LY A C 1
ATOM 716 O O . GLY A 1 93 ? -30.092 13.377 19.571 1.00 47.91 93 GLY A O 1
ATOM 717 N N . VAL A 1 94 ? -29.088 15.238 18.829 1.00 38.84 94 VAL A N 1
ATOM 718 C CA . VAL A 1 94 ? -29.432 16.045 20.009 1.00 38.84 94 VAL A CA 1
ATOM 719 C C . VAL A 1 94 ? -30.424 17.103 19.527 1.00 38.84 94 VAL A C 1
ATOM 721 O O . VAL A 1 94 ? -30.021 18.140 19.006 1.00 38.84 94 VAL A O 1
ATOM 724 N N . ASN A 1 95 ? -31.715 16.770 19.613 1.00 40.75 95 ASN A N 1
ATOM 725 C CA . ASN A 1 95 ? -32.810 17.745 19.620 1.00 40.75 95 ASN A CA 1
ATOM 726 C C . ASN A 1 95 ? -33.094 18.154 21.064 1.00 40.75 95 ASN A C 1
ATOM 728 O O . ASN A 1 95 ? -33.086 17.245 21.926 1.00 40.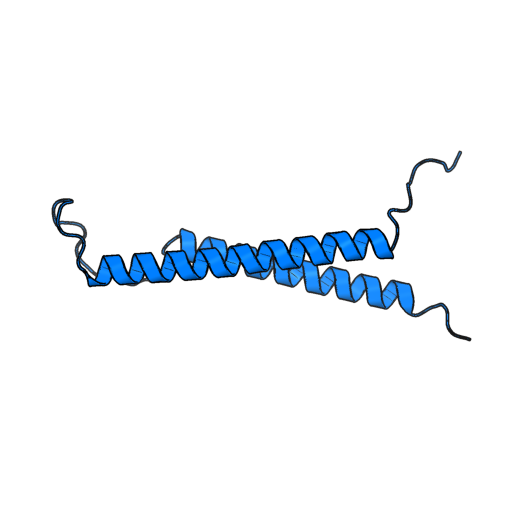75 95 ASN A O 1
#

pLDDT: mean 73.03, std 17.65, range [38.84, 93.69]

Foldseek 3Di:
DDDPVVVVVLVVLLVVLVVLLVVLVVQLCCLVVVPPPPDDDDPDDPPPDDDPVNVVSVVVSVVSNVVSVVSNVVSVVVVVVSCVVVDPPPPPDPD

Nearest PDB structures (foldseek):
  7psl-assembly1_A  TM=6.066E-01  e=7.060E+00  Saccharomyces cerevisiae S288C
  9bru-assembly1_f  TM=4.957E-01  e=7.969E+00  Mus musculus
  3kdq-assembly1_C  TM=4.201E-01  e=7.969E+00  Corynebacterium diphtheriae

Solvent-accessible surface area (backbone atoms only — not comparable to full-atom values): 5957 Å² total; per-residue (Å²): 137,90,83,81,60,63,70,60,49,54,51,49,54,53,52,53,48,53,49,53,52,51,54,42,52,52,51,47,48,49,62,72,68,56,77,66,91,75,75,92,80,69,100,82,66,77,99,80,70,82,48,73,64,59,53,48,53,53,50,50,47,51,54,49,46,54,51,43,52,52,51,49,54,52,52,53,48,54,49,53,49,52,46,64,75,70,50,77,75,73,92,74,80,90,126